Protein AF-K6Y628-F1 (afdb_monomer_lite)

Foldseek 3Di:
DDPPPPPPVVPPPVVVVVVLVVVLVVLVVLLVVLVVQLVVCVVVVVPVRNVVSVVSSVVSVVVSVVSVVVVVVVVVVVVVVVVVVD

Sequence (86 aa):
MGIKVNHFAAKTVTLVYQGDLEAFVIEFSIAVILTVMALGGYSSGLWLLWIPCGLTAAVCYFAVIYSIYGYISDKLASKSVKNNDN

pLDDT: mean 77.24, std 17.54, range [43.88, 95.19]

Secondary structure (DSSP, 8-state):
-------GGG---SHHHHHHHHHHHHHHHHHHHHHHHHHHHHHTT-HHHHHHHHHHHHHHHHHHHHHHHHHHHHHHHHHHHTTTT-

Organism: NCBI:txid493475

Radius of gyration: 21.52 Å; chains: 1; bounding box: 44×50×55 Å

Structure (mmCIF, N/CA/C/O backbone):
data_AF-K6Y628-F1
#
_entry.id   AF-K6Y628-F1
#
loop_
_atom_site.group_PDB
_atom_site.id
_atom_site.type_symbol
_atom_site.label_atom_id
_atom_site.label_alt_id
_atom_site.label_comp_id
_atom_site.label_asym_id
_atom_site.label_entity_id
_atom_site.label_seq_id
_atom_site.pdbx_PDB_ins_code
_atom_site.Cartn_x
_atom_site.Cartn_y
_atom_site.Cartn_z
_atom_site.occupancy
_atom_site.B_iso_or_equiv
_atom_site.auth_seq_id
_atom_site.auth_comp_id
_atom_site.auth_asym_id
_atom_site.auth_atom_id
_atom_site.pdbx_PDB_model_num
ATOM 1 N N . MET A 1 1 ? -30.936 36.544 35.732 1.00 44.44 1 MET A N 1
ATOM 2 C CA . MET A 1 1 ? -31.451 35.700 34.631 1.00 44.44 1 MET A CA 1
ATOM 3 C C . MET A 1 1 ? -30.260 35.024 33.972 1.00 44.44 1 MET A C 1
ATOM 5 O O . MET A 1 1 ? -29.557 35.661 33.201 1.00 44.44 1 MET A O 1
ATOM 9 N N . GLY A 1 2 ? -29.952 33.792 34.384 1.00 51.38 2 GLY A N 1
ATOM 10 C CA . GLY A 1 2 ? -28.823 33.036 33.843 1.00 51.38 2 GLY A CA 1
ATOM 11 C C . GLY A 1 2 ? -29.187 32.487 32.473 1.00 51.38 2 GLY A C 1
ATOM 12 O O . GLY A 1 2 ? -30.142 31.722 32.351 1.00 51.38 2 GLY A O 1
ATOM 13 N N . ILE A 1 3 ? -28.459 32.907 31.445 1.00 60.56 3 ILE A N 1
ATOM 14 C CA . ILE A 1 3 ? -28.625 32.393 30.089 1.00 60.56 3 ILE A CA 1
ATOM 15 C C . ILE A 1 3 ? -28.136 30.944 30.111 1.00 60.56 3 ILE A C 1
ATOM 17 O O . ILE A 1 3 ? -26.938 30.668 30.106 1.00 60.56 3 ILE A O 1
ATOM 21 N N . LYS A 1 4 ? -29.082 30.006 30.193 1.00 56.53 4 LYS A N 1
ATOM 22 C CA . LYS A 1 4 ? -28.820 28.577 30.043 1.00 56.53 4 LYS A CA 1
ATOM 23 C C . LYS A 1 4 ? -28.545 28.320 28.564 1.00 56.53 4 LYS A C 1
ATOM 25 O O . LYS A 1 4 ? -29.454 28.027 27.792 1.00 56.53 4 LYS A O 1
ATOM 30 N N . VAL A 1 5 ? -27.287 28.490 28.166 1.00 62.59 5 VAL A N 1
ATOM 31 C CA . VAL A 1 5 ? -26.792 28.059 26.858 1.00 62.59 5 VAL A CA 1
ATOM 32 C C . VAL A 1 5 ? -26.864 26.536 26.810 1.00 62.59 5 VAL A C 1
ATOM 34 O O . VAL A 1 5 ? -26.044 25.824 27.382 1.00 62.59 5 VAL A O 1
ATOM 37 N N . ASN A 1 6 ? -27.908 26.018 26.169 1.00 57.62 6 ASN A N 1
ATOM 38 C CA . ASN A 1 6 ? -27.975 24.608 25.829 1.00 57.62 6 ASN A CA 1
ATOM 39 C C . ASN A 1 6 ? -26.854 24.334 24.820 1.00 57.62 6 ASN A C 1
ATOM 41 O O . ASN A 1 6 ? -26.904 24.787 23.677 1.00 57.62 6 ASN A O 1
ATOM 45 N N . HIS A 1 7 ? -25.823 23.621 25.267 1.00 56.00 7 HIS A N 1
ATOM 46 C CA . HIS A 1 7 ? -24.700 23.189 24.449 1.00 56.00 7 HIS A CA 1
ATOM 47 C C . HIS A 1 7 ? -25.169 22.100 23.467 1.00 56.00 7 HIS A C 1
ATOM 49 O O . HIS A 1 7 ? -24.907 20.913 23.642 1.00 56.00 7 HIS A O 1
ATOM 55 N N . PHE A 1 8 ? -25.905 22.502 22.427 1.00 55.03 8 PHE A N 1
ATOM 56 C CA . PHE A 1 8 ? -26.368 21.626 21.345 1.00 55.03 8 PHE A CA 1
ATOM 57 C C . PHE A 1 8 ? -25.226 21.161 20.419 1.00 55.03 8 PHE A C 1
ATOM 59 O O . PHE A 1 8 ? -25.449 20.334 19.540 1.00 55.03 8 PHE A O 1
ATOM 66 N N . ALA A 1 9 ? -23.991 21.623 20.647 1.00 51.00 9 ALA A N 1
ATOM 67 C CA . ALA A 1 9 ? -22.792 21.135 19.964 1.00 51.00 9 ALA A CA 1
ATOM 68 C C . ALA A 1 9 ? -22.333 19.742 20.443 1.00 51.00 9 ALA A C 1
ATOM 70 O O . ALA A 1 9 ? -21.501 19.116 19.799 1.00 51.00 9 ALA A O 1
ATOM 71 N N . ALA A 1 10 ? -22.898 19.218 21.538 1.00 49.75 10 ALA A N 1
ATOM 72 C CA . ALA A 1 10 ? -22.640 17.851 22.000 1.00 49.75 10 ALA A CA 1
ATOM 73 C C . ALA A 1 10 ? -23.445 16.783 21.236 1.00 49.75 10 ALA A C 1
ATOM 75 O O . ALA A 1 10 ? -23.428 15.612 21.605 1.00 49.75 10 ALA A O 1
ATOM 76 N N . LYS A 1 11 ? -24.148 17.153 20.156 1.00 48.00 11 LYS A N 1
ATOM 77 C CA . LYS A 1 11 ? -24.557 16.179 19.147 1.00 48.00 11 LYS A CA 1
ATOM 78 C C . LYS A 1 11 ? -23.377 15.987 18.196 1.00 48.00 11 LYS A C 1
ATOM 80 O O . LYS A 1 11 ? -23.416 16.424 17.053 1.00 48.00 11 LYS A O 1
ATOM 85 N N . THR A 1 12 ? -22.308 15.358 18.676 1.00 52.06 12 THR A N 1
ATOM 86 C CA . THR A 1 12 ? -21.319 14.709 17.812 1.00 52.06 12 THR A CA 1
ATOM 87 C C . THR A 1 12 ? -22.042 13.551 17.133 1.00 52.06 12 THR A C 1
ATOM 89 O O . THR A 1 12 ? -22.087 12.420 17.607 1.00 52.06 12 THR A O 1
ATOM 92 N N . VAL A 1 13 ? -22.747 13.905 16.062 1.00 49.19 13 VAL A N 1
ATOM 93 C CA . VAL A 1 13 ? -23.489 13.035 15.158 1.00 49.19 13 VAL A CA 1
ATOM 94 C C . VAL A 1 13 ? -22.530 11.970 14.661 1.00 49.19 13 VAL A C 1
ATOM 96 O O . VAL A 1 13 ? -21.822 12.265 13.718 1.00 49.19 13 VAL A O 1
ATOM 99 N N . THR A 1 14 ? -22.454 10.798 15.306 1.00 50.72 14 THR A N 1
ATOM 100 C CA . THR A 1 14 ? -21.941 9.539 14.719 1.00 50.72 14 THR A CA 1
ATOM 101 C C . THR A 1 14 ? -20.733 9.701 13.774 1.00 50.72 14 THR A C 1
ATOM 103 O O . THR A 1 14 ? -20.657 9.038 12.744 1.00 50.72 14 THR A O 1
ATOM 106 N N . LEU A 1 15 ? -19.817 10.624 14.094 1.00 52.06 15 LEU A N 1
ATOM 107 C CA . LEU A 1 15 ? -18.883 11.191 13.110 1.00 52.06 15 LEU A CA 1
ATOM 108 C C . LEU A 1 15 ? -17.693 10.263 12.927 1.00 52.06 15 LEU A C 1
ATOM 110 O O . LEU A 1 15 ? -17.146 10.171 11.841 1.00 52.06 15 LEU A O 1
ATOM 114 N N . VAL A 1 16 ? -17.365 9.516 13.982 1.00 55.88 16 VAL A N 1
ATOM 115 C CA . VAL A 1 16 ? -16.331 8.481 13.968 1.00 55.88 16 VAL A CA 1
ATOM 116 C C . VAL A 1 16 ? -16.638 7.460 12.869 1.00 55.88 16 VAL A C 1
ATOM 118 O O . VAL A 1 16 ? -15.879 7.343 11.920 1.00 55.88 16 VAL A O 1
ATOM 121 N N . TYR A 1 17 ? -17.825 6.847 12.906 1.00 54.12 17 TYR A N 1
ATOM 122 C CA . TYR A 1 17 ? -18.210 5.821 11.933 1.00 54.12 17 TYR A CA 1
ATOM 123 C C . TYR A 1 17 ? -18.337 6.353 10.495 1.00 54.12 17 TYR A C 1
ATOM 125 O O . TYR A 1 17 ? -18.029 5.645 9.537 1.00 54.12 17 TYR A O 1
ATOM 133 N N . GLN A 1 18 ? -18.818 7.589 10.327 1.00 60.12 18 GLN A N 1
ATOM 134 C CA . GLN A 1 18 ? -18.948 8.196 9.002 1.00 60.12 18 GLN A CA 1
ATOM 135 C C . GLN A 1 18 ? -17.569 8.552 8.423 1.00 60.12 18 GLN A C 1
ATOM 137 O O . GLN A 1 18 ? -17.306 8.245 7.264 1.00 60.12 18 GLN A O 1
ATOM 142 N N . GLY A 1 19 ? -16.667 9.069 9.264 1.00 67.81 19 GLY A N 1
ATOM 143 C CA . GLY A 1 19 ? -15.283 9.363 8.909 1.00 67.81 19 GLY A CA 1
ATOM 144 C C . GLY A 1 19 ? -14.470 8.116 8.563 1.00 67.81 19 GLY A C 1
ATOM 145 O O . GLY A 1 19 ? -13.693 8.165 7.617 1.00 67.81 19 GLY A O 1
ATOM 146 N N . ASP A 1 20 ? -14.685 6.988 9.248 1.00 74.88 20 ASP A N 1
ATOM 147 C CA . ASP A 1 20 ? -13.998 5.722 8.943 1.00 74.88 20 ASP A CA 1
ATOM 148 C C . ASP A 1 20 ? -14.358 5.195 7.544 1.00 74.88 20 ASP A C 1
ATOM 150 O O . ASP A 1 20 ? -13.497 4.734 6.793 1.00 74.88 20 ASP A O 1
ATOM 154 N N . LEU A 1 21 ? -15.635 5.294 7.160 1.00 79.69 21 LEU A N 1
ATOM 155 C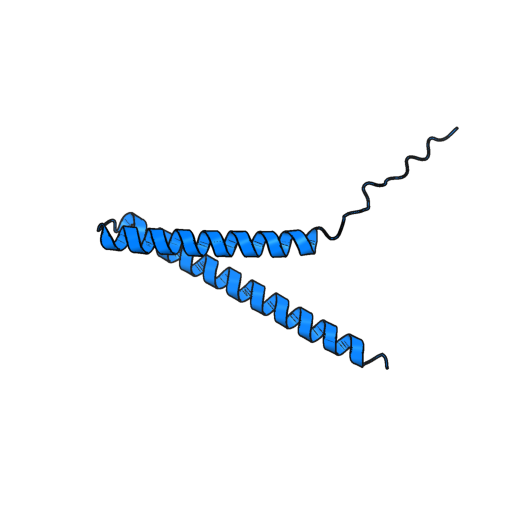 CA . LEU A 1 21 ? -16.102 4.851 5.845 1.00 79.69 21 LEU A CA 1
ATOM 156 C C . LEU A 1 21 ? -15.644 5.813 4.736 1.00 79.69 21 LEU A C 1
ATOM 158 O O . LEU A 1 21 ? -15.224 5.370 3.668 1.00 79.69 21 LEU A O 1
ATOM 162 N N . GLU A 1 22 ? -15.673 7.124 4.990 1.00 81.44 22 GLU A N 1
ATOM 163 C CA . GLU A 1 22 ? -15.119 8.126 4.073 1.00 81.44 22 GLU A CA 1
ATOM 164 C C . GLU A 1 22 ? -13.609 7.927 3.875 1.00 81.44 22 GLU A C 1
ATOM 166 O O . GLU A 1 22 ? -13.151 7.896 2.731 1.00 81.44 22 GLU A O 1
ATOM 171 N N . ALA A 1 23 ? -12.859 7.701 4.961 1.00 84.06 23 ALA A N 1
ATOM 172 C CA . ALA A 1 23 ? -11.427 7.398 4.950 1.00 84.06 23 ALA A CA 1
ATOM 173 C C . ALA A 1 23 ? -11.115 6.129 4.138 1.00 84.06 23 ALA A C 1
ATOM 175 O O . ALA A 1 23 ? -10.226 6.122 3.286 1.00 84.06 23 ALA A O 1
ATOM 176 N N . PHE A 1 24 ? -11.908 5.076 4.328 1.00 87.44 24 PHE A N 1
ATOM 177 C CA . PHE A 1 24 ? -11.776 3.840 3.568 1.00 87.44 24 PHE A CA 1
ATOM 178 C C . PHE A 1 24 ? -11.964 4.058 2.056 1.00 87.44 24 PHE A C 1
ATOM 180 O O . PHE A 1 24 ? -11.182 3.562 1.241 1.00 87.44 24 PHE A O 1
ATOM 187 N N . VAL A 1 25 ? -12.986 4.826 1.662 1.00 90.12 25 VAL A N 1
ATOM 188 C CA . VAL A 1 25 ? -13.273 5.109 0.246 1.00 90.12 25 VAL A CA 1
ATOM 189 C C . VAL A 1 25 ? -12.166 5.951 -0.394 1.00 90.12 25 VAL A C 1
ATOM 191 O O . VAL A 1 25 ? -11.787 5.681 -1.541 1.00 90.12 25 VAL A O 1
ATOM 194 N N . ILE A 1 26 ? -11.613 6.942 0.315 1.00 90.50 26 ILE A N 1
ATOM 195 C CA . ILE A 1 26 ? -10.505 7.749 -0.220 1.00 90.50 26 ILE A CA 1
ATOM 196 C C . ILE A 1 26 ? -9.217 6.929 -0.344 1.00 90.50 26 ILE A C 1
ATOM 198 O O . ILE A 1 26 ? -8.558 7.022 -1.378 1.00 90.50 26 ILE A O 1
ATOM 202 N N . GLU A 1 27 ? -8.880 6.082 0.632 1.00 88.00 27 GLU A N 1
ATOM 203 C CA . GLU A 1 27 ? -7.685 5.229 0.570 1.00 88.00 27 GLU A CA 1
ATOM 204 C C . GLU A 1 27 ? -7.776 4.231 -0.581 1.00 88.00 27 GLU A C 1
ATOM 206 O O . GLU A 1 27 ? -6.815 4.063 -1.336 1.00 88.00 27 GLU A O 1
ATOM 211 N N . PHE A 1 28 ? -8.952 3.633 -0.781 1.00 91.75 28 PHE A N 1
ATOM 212 C CA . PHE A 1 28 ? -9.201 2.753 -1.916 1.00 91.75 28 PHE A CA 1
ATOM 213 C C . PHE A 1 28 ? -9.076 3.493 -3.255 1.00 91.75 28 PHE A C 1
ATOM 215 O O . PHE A 1 28 ? -8.425 3.006 -4.180 1.00 91.75 28 PHE A O 1
ATOM 222 N N . SER A 1 29 ? -9.640 4.699 -3.355 1.00 94.75 29 SER A N 1
ATOM 223 C CA . SER A 1 29 ? -9.558 5.517 -4.572 1.00 94.75 29 SER A CA 1
ATOM 224 C C . SER A 1 29 ? -8.110 5.880 -4.914 1.00 94.75 29 SER A C 1
ATOM 226 O O . SER A 1 29 ? -7.685 5.741 -6.062 1.00 94.75 29 SER A O 1
ATOM 228 N N . ILE A 1 30 ? -7.328 6.291 -3.913 1.00 93.75 30 ILE A N 1
ATOM 229 C CA . ILE A 1 30 ? -5.908 6.625 -4.073 1.00 93.75 30 ILE A CA 1
ATOM 230 C C . ILE A 1 30 ? -5.107 5.384 -4.486 1.00 93.75 30 ILE A C 1
ATOM 232 O O . ILE A 1 30 ? -4.295 5.477 -5.407 1.00 93.75 30 ILE A O 1
ATOM 236 N N . ALA A 1 31 ? -5.363 4.218 -3.882 1.00 92.94 31 ALA A N 1
ATOM 237 C CA . ALA A 1 31 ? -4.700 2.964 -4.247 1.00 92.94 31 ALA A CA 1
ATOM 238 C C . ALA A 1 31 ? -4.891 2.624 -5.736 1.00 92.94 31 ALA A C 1
ATOM 240 O O . ALA A 1 31 ? -3.927 2.291 -6.432 1.00 92.94 31 ALA A O 1
ATOM 241 N N . VAL A 1 32 ? -6.116 2.771 -6.254 1.00 95.00 32 VAL A N 1
ATOM 242 C CA . VAL A 1 32 ? -6.427 2.534 -7.673 1.00 95.00 32 VAL A CA 1
ATOM 243 C C . VAL A 1 32 ? -5.689 3.529 -8.572 1.00 95.00 32 VAL A C 1
ATOM 245 O O . VAL A 1 32 ? -5.047 3.115 -9.538 1.00 95.00 32 VAL A O 1
ATOM 248 N N . ILE A 1 33 ? -5.712 4.824 -8.243 1.00 95.12 33 ILE A N 1
ATOM 249 C CA . ILE A 1 33 ? -5.027 5.862 -9.034 1.00 95.12 33 ILE A CA 1
ATOM 250 C C . ILE A 1 33 ? -3.516 5.604 -9.081 1.00 95.12 33 ILE A C 1
ATOM 252 O O . ILE A 1 33 ? -2.919 5.635 -10.159 1.00 95.12 33 ILE A O 1
ATOM 256 N N . LEU A 1 34 ? -2.899 5.302 -7.934 1.00 94.69 34 LEU A N 1
ATOM 257 C CA . LEU A 1 34 ? -1.473 4.978 -7.848 1.00 94.69 34 LEU A CA 1
ATOM 258 C C . LEU A 1 34 ? -1.131 3.716 -8.650 1.00 94.69 34 LEU A C 1
ATOM 260 O O . LEU A 1 34 ? -0.100 3.666 -9.313 1.00 94.69 34 LEU A O 1
ATOM 264 N N . THR A 1 35 ? -2.024 2.725 -8.677 1.00 94.44 35 THR A N 1
ATOM 265 C CA . THR A 1 35 ? -1.845 1.522 -9.505 1.00 94.44 35 THR A CA 1
ATOM 266 C C . THR A 1 35 ? -1.790 1.873 -10.990 1.00 94.44 35 THR A C 1
ATOM 268 O O . THR A 1 35 ? -0.879 1.444 -11.697 1.00 94.44 35 THR A O 1
ATOM 271 N N . VAL A 1 36 ? -2.739 2.682 -11.472 1.00 95.19 36 VAL A N 1
ATOM 272 C CA . VAL A 1 36 ? -2.782 3.105 -12.881 1.00 95.19 36 VAL A CA 1
ATOM 273 C C . VAL A 1 36 ? -1.545 3.930 -13.235 1.00 95.19 36 VAL A C 1
ATOM 275 O O . VAL A 1 36 ? -0.941 3.713 -14.285 1.00 95.19 36 VAL A O 1
ATOM 278 N N . MET A 1 37 ? -1.117 4.823 -12.342 1.00 92.88 37 MET A N 1
ATOM 279 C CA . MET A 1 37 ? 0.104 5.607 -12.526 1.00 92.88 37 MET A CA 1
ATOM 280 C C . MET A 1 37 ? 1.365 4.741 -12.536 1.00 92.88 37 MET A C 1
ATOM 282 O O . MET A 1 37 ? 2.253 4.975 -13.354 1.00 92.88 37 MET A O 1
ATOM 286 N N . ALA A 1 38 ? 1.443 3.707 -11.698 1.00 93.19 38 ALA A N 1
ATOM 287 C CA . ALA A 1 38 ? 2.554 2.764 -11.710 1.00 93.19 38 ALA A CA 1
ATOM 288 C C . ALA A 1 38 ? 2.614 1.974 -13.029 1.00 93.19 38 ALA A C 1
ATOM 290 O O . ALA A 1 38 ? 3.689 1.851 -13.618 1.00 93.19 38 ALA A O 1
ATOM 291 N N . LEU A 1 39 ? 1.467 1.508 -13.537 1.00 93.50 39 LEU A N 1
ATOM 292 C CA . LEU A 1 39 ? 1.373 0.825 -14.833 1.00 93.50 39 LEU A CA 1
ATOM 293 C C . LEU A 1 39 ? 1.757 1.752 -15.995 1.00 93.50 39 LEU A C 1
ATOM 295 O O . LEU A 1 39 ? 2.537 1.365 -16.867 1.00 93.50 39 LEU A O 1
ATOM 299 N N . GLY A 1 40 ? 1.266 2.994 -15.986 1.00 92.31 40 GLY A N 1
ATOM 300 C CA . GLY A 1 40 ? 1.638 4.009 -16.973 1.00 92.31 40 GLY A CA 1
ATOM 301 C C . GLY A 1 40 ? 3.128 4.357 -16.922 1.00 92.31 40 GLY A C 1
ATOM 302 O O . GLY A 1 40 ? 3.781 4.451 -17.964 1.00 92.31 40 GLY A O 1
ATOM 303 N N . GLY A 1 41 ? 3.692 4.478 -15.717 1.00 90.69 41 GLY A N 1
ATOM 304 C CA . GLY A 1 41 ? 5.118 4.711 -15.491 1.00 90.69 41 GLY A CA 1
ATOM 305 C C . GLY A 1 41 ? 5.988 3.567 -16.007 1.00 90.69 41 GLY A C 1
ATOM 306 O O . GLY A 1 41 ? 6.997 3.822 -16.666 1.00 90.69 41 GLY A O 1
ATOM 307 N N . TYR A 1 42 ? 5.560 2.320 -15.790 1.00 91.56 42 TYR A N 1
ATOM 308 C CA . TYR A 1 42 ? 6.229 1.135 -16.325 1.00 91.56 42 TYR A CA 1
ATOM 309 C C . TYR A 1 42 ? 6.206 1.128 -17.858 1.00 91.56 42 TYR A C 1
ATOM 311 O O . TYR A 1 42 ? 7.250 0.980 -18.491 1.00 91.56 42 TYR A O 1
ATOM 319 N N . SER A 1 43 ? 5.040 1.386 -18.460 1.00 91.69 43 SER A N 1
ATOM 320 C CA . SER A 1 43 ? 4.889 1.407 -19.919 1.00 91.69 43 SER A CA 1
ATOM 321 C C . SER A 1 43 ? 5.649 2.553 -20.599 1.00 91.69 43 SER A C 1
ATOM 323 O O . SER A 1 43 ? 6.008 2.431 -21.766 1.00 91.69 43 SER A O 1
ATOM 325 N N . SER A 1 44 ? 5.908 3.652 -19.886 1.00 90.06 44 SER A N 1
ATOM 326 C CA . SER A 1 44 ? 6.636 4.822 -20.403 1.00 90.06 44 SER A CA 1
ATOM 327 C C . SER A 1 44 ? 8.149 4.757 -20.149 1.00 90.06 44 SER A C 1
ATOM 329 O O . SER A 1 44 ? 8.867 5.697 -20.484 1.00 90.06 44 SER A O 1
ATOM 331 N N . GLY A 1 45 ? 8.648 3.687 -19.515 1.00 89.19 45 GLY A N 1
ATOM 332 C CA . GLY A 1 45 ? 10.059 3.555 -19.134 1.00 89.19 45 GLY A CA 1
ATOM 333 C C . GLY A 1 45 ? 10.496 4.483 -17.992 1.00 89.19 45 GLY A C 1
ATOM 334 O O . GLY A 1 45 ? 11.690 4.615 -17.723 1.00 89.19 45 GLY A O 1
ATOM 335 N N . LEU A 1 46 ? 9.552 5.114 -17.286 1.00 91.12 46 LEU A N 1
ATOM 336 C CA . LEU A 1 46 ? 9.819 6.016 -16.165 1.00 91.12 46 LEU A CA 1
ATOM 337 C C . LEU A 1 46 ? 10.051 5.206 -14.886 1.00 91.12 46 LEU A C 1
ATOM 339 O O . LEU A 1 46 ? 9.176 5.075 -14.025 1.00 91.12 46 LEU A O 1
ATOM 343 N N . TRP A 1 47 ? 11.271 4.682 -14.753 1.00 84.94 47 TRP A N 1
ATOM 344 C CA . TRP A 1 47 ? 11.658 3.840 -13.620 1.00 84.94 47 TRP A CA 1
ATOM 345 C C . TRP A 1 47 ? 11.506 4.543 -12.261 1.00 84.94 47 TRP A C 1
ATOM 347 O O . TRP A 1 47 ? 11.077 3.936 -11.282 1.00 84.94 47 TRP A O 1
ATOM 357 N N . LEU A 1 48 ? 11.777 5.849 -12.212 1.00 88.56 48 LEU A N 1
ATOM 358 C CA . LEU A 1 48 ? 11.605 6.651 -10.999 1.00 88.56 48 LEU A CA 1
ATOM 359 C C . LEU A 1 48 ? 10.141 6.849 -10.593 1.00 88.56 48 LEU A C 1
ATOM 361 O O . LEU A 1 48 ? 9.894 7.202 -9.447 1.00 88.56 48 LEU A O 1
ATOM 365 N N . LEU A 1 49 ? 9.183 6.654 -11.500 1.00 89.38 49 LEU A N 1
ATOM 366 C CA . LEU A 1 49 ? 7.766 6.856 -11.208 1.00 89.38 49 LEU A CA 1
ATOM 367 C C . LEU A 1 49 ? 7.105 5.548 -10.775 1.00 89.38 49 LEU A C 1
ATOM 369 O O . LEU A 1 49 ? 6.404 5.531 -9.766 1.00 89.38 49 LEU A O 1
ATOM 373 N N . TRP A 1 50 ? 7.357 4.439 -11.482 1.00 88.31 50 TRP A N 1
ATOM 374 C CA . TRP A 1 50 ? 6.674 3.180 -11.161 1.00 88.31 50 TRP A CA 1
ATOM 375 C C . TRP A 1 50 ? 7.076 2.607 -9.796 1.00 88.31 50 TRP A C 1
ATOM 377 O O . TRP A 1 50 ? 6.219 2.050 -9.121 1.00 88.31 50 TRP A O 1
ATOM 387 N N . ILE A 1 51 ? 8.333 2.773 -9.356 1.00 91.81 51 ILE A N 1
ATOM 388 C CA . ILE A 1 51 ? 8.811 2.233 -8.071 1.00 91.81 51 ILE A CA 1
ATOM 389 C C . ILE A 1 51 ? 8.076 2.867 -6.883 1.00 91.81 51 ILE A C 1
ATOM 391 O O . ILE A 1 51 ? 7.422 2.131 -6.144 1.00 91.81 51 ILE A O 1
ATOM 395 N N . PRO A 1 52 ? 8.133 4.198 -6.663 1.00 92.69 52 PRO A N 1
ATOM 396 C CA . PRO A 1 52 ? 7.462 4.799 -5.519 1.00 92.69 52 PRO A CA 1
ATOM 397 C C . PRO A 1 52 ? 5.943 4.683 -5.632 1.00 92.69 52 PRO A C 1
ATOM 399 O O . PRO A 1 52 ? 5.292 4.457 -4.622 1.00 92.69 52 PRO A O 1
ATOM 402 N N . CYS A 1 53 ? 5.380 4.788 -6.840 1.00 92.69 53 CYS A N 1
ATOM 403 C CA . CYS A 1 53 ? 3.936 4.716 -7.052 1.00 92.69 53 CYS A CA 1
ATOM 404 C C . CYS A 1 53 ? 3.392 3.292 -6.843 1.00 92.69 53 CYS A C 1
ATOM 406 O O . CYS A 1 53 ? 2.348 3.106 -6.225 1.00 92.69 53 CYS A O 1
ATOM 408 N N . GLY A 1 54 ? 4.131 2.271 -7.284 1.00 92.50 54 GLY A N 1
ATOM 409 C CA . GLY A 1 54 ? 3.794 0.869 -7.045 1.00 92.50 54 GLY A CA 1
ATOM 410 C C . GLY A 1 54 ? 3.952 0.47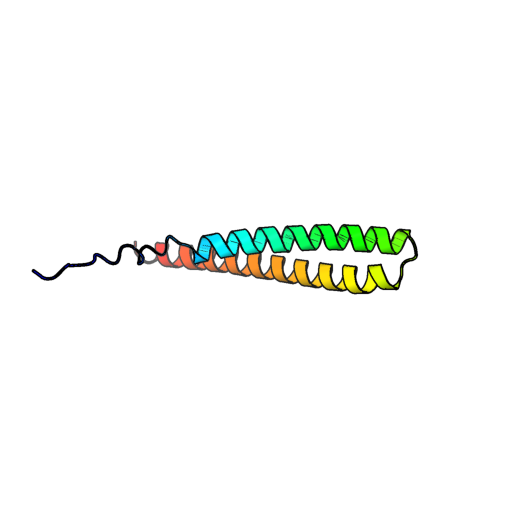3 -5.577 1.00 92.50 54 GLY A C 1
ATOM 411 O O . GLY A 1 54 ? 3.088 -0.212 -5.031 1.00 92.50 54 GLY A O 1
ATOM 412 N N . LEU A 1 55 ? 5.012 0.949 -4.913 1.00 95.00 55 LEU A N 1
ATOM 413 C CA . LEU A 1 55 ? 5.229 0.709 -3.485 1.00 95.00 55 LEU A CA 1
ATOM 414 C C . LEU A 1 55 ? 4.100 1.319 -2.643 1.00 95.00 55 LEU A C 1
ATOM 416 O O . LEU A 1 55 ? 3.534 0.641 -1.788 1.00 95.00 55 LEU A O 1
ATOM 420 N N . THR A 1 56 ? 3.745 2.583 -2.889 1.00 94.19 56 THR A N 1
ATOM 421 C CA . THR A 1 56 ? 2.676 3.256 -2.140 1.00 94.19 56 THR A CA 1
ATOM 422 C C . THR A 1 56 ? 1.308 2.653 -2.433 1.00 94.19 56 THR A C 1
ATOM 424 O O . THR A 1 56 ? 0.536 2.456 -1.496 1.00 94.19 56 THR A O 1
ATOM 427 N N . ALA A 1 57 ? 1.027 2.265 -3.683 1.00 93.88 57 ALA A N 1
ATOM 428 C CA . ALA A 1 57 ? -0.194 1.536 -4.023 1.00 93.88 57 ALA A CA 1
ATOM 429 C C . ALA A 1 57 ? -0.325 0.243 -3.201 1.00 93.88 57 ALA A C 1
ATOM 431 O O . ALA A 1 57 ? -1.382 -0.013 -2.625 1.00 93.88 57 ALA A O 1
ATOM 432 N N . ALA A 1 58 ? 0.751 -0.546 -3.091 1.00 94.94 58 ALA A N 1
ATOM 433 C CA . ALA A 1 58 ? 0.750 -1.786 -2.317 1.00 94.94 58 ALA A CA 1
ATOM 434 C C . ALA A 1 58 ? 0.451 -1.549 -0.825 1.00 94.94 58 ALA A C 1
ATOM 436 O O . ALA A 1 58 ? -0.341 -2.283 -0.232 1.00 94.94 58 ALA A O 1
ATOM 437 N N . VAL A 1 59 ? 1.032 -0.501 -0.231 1.00 94.44 59 VAL A N 1
ATOM 438 C CA . VAL A 1 59 ? 0.769 -0.125 1.169 1.00 94.44 59 VAL A CA 1
ATOM 439 C C . VAL A 1 59 ? -0.688 0.298 1.364 1.00 94.44 59 VAL A C 1
ATOM 441 O O . VAL A 1 59 ? -1.329 -0.166 2.3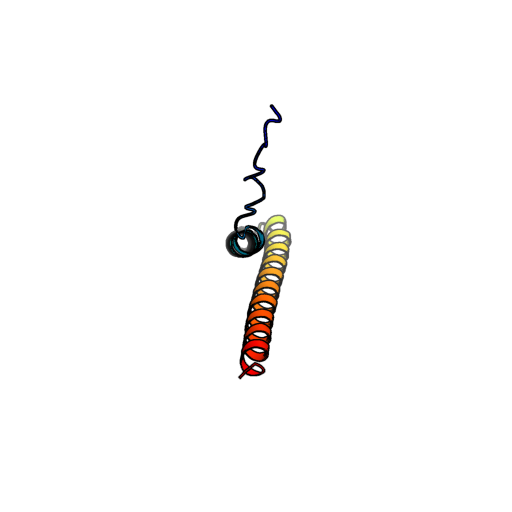06 1.00 94.44 59 VAL A O 1
ATOM 444 N N . CYS A 1 60 ? -1.243 1.115 0.463 1.00 92.25 60 CYS A N 1
ATOM 445 C CA . CYS A 1 60 ? -2.649 1.514 0.544 1.00 92.25 60 CYS A CA 1
ATOM 446 C C . CYS A 1 60 ? -3.595 0.310 0.422 1.00 92.25 60 CYS A C 1
ATOM 448 O O . CYS A 1 60 ? -4.539 0.208 1.201 1.00 92.25 60 CYS A O 1
ATOM 450 N N . TYR A 1 61 ? -3.330 -0.651 -0.472 1.00 92.25 61 TYR A N 1
ATOM 451 C CA . TYR A 1 61 ? -4.140 -1.875 -0.532 1.00 92.25 61 TYR A CA 1
ATOM 452 C C . TYR A 1 61 ? -4.072 -2.689 0.758 1.00 92.25 61 TYR A C 1
ATOM 454 O O . TYR A 1 61 ? -5.087 -3.220 1.205 1.00 92.25 61 TYR A O 1
ATOM 462 N N . PHE A 1 62 ? -2.896 -2.778 1.376 1.00 93.62 62 PHE A N 1
ATOM 463 C CA . PHE A 1 62 ? -2.744 -3.481 2.643 1.00 93.62 62 PHE A CA 1
ATOM 464 C C . PHE A 1 62 ? -3.542 -2.809 3.769 1.00 93.62 62 PHE A C 1
ATOM 466 O O . PHE A 1 62 ? -4.231 -3.499 4.520 1.00 93.62 62 PHE A O 1
ATOM 473 N N . ALA A 1 63 ? -3.511 -1.475 3.846 1.00 88.69 63 ALA A N 1
ATOM 474 C CA . ALA A 1 63 ? -4.295 -0.699 4.807 1.00 88.69 63 ALA A CA 1
ATOM 475 C C . ALA A 1 63 ? -5.809 -0.908 4.620 1.00 88.69 63 ALA A C 1
ATOM 477 O O . ALA A 1 63 ? -6.513 -1.229 5.578 1.00 88.69 63 ALA A O 1
ATOM 478 N N . VAL A 1 64 ? -6.290 -0.845 3.373 1.00 89.69 64 VAL A N 1
ATOM 479 C CA . VAL A 1 64 ? -7.690 -1.121 2.998 1.00 89.69 64 VAL A CA 1
ATOM 480 C C . VAL A 1 64 ? -8.110 -2.523 3.452 1.00 89.69 64 VAL A C 1
ATOM 482 O O . VAL A 1 64 ? -9.162 -2.690 4.070 1.00 89.69 64 VAL A O 1
ATOM 485 N N . ILE A 1 65 ? -7.280 -3.538 3.194 1.00 90.44 65 ILE A N 1
ATOM 486 C CA . ILE A 1 65 ? -7.550 -4.921 3.607 1.00 90.44 65 ILE A CA 1
ATOM 487 C C . ILE A 1 65 ? -7.633 -5.026 5.134 1.00 90.44 65 ILE A C 1
ATOM 489 O O . ILE A 1 65 ? -8.584 -5.613 5.652 1.00 90.44 65 ILE A O 1
ATOM 493 N N . TYR A 1 66 ? -6.681 -4.438 5.860 1.00 88.56 66 TYR A N 1
ATOM 494 C CA . TYR A 1 66 ? -6.696 -4.419 7.325 1.00 88.56 66 TYR A CA 1
ATOM 495 C C . TYR A 1 66 ? -7.960 -3.764 7.885 1.00 88.56 66 TYR A C 1
ATOM 497 O O . TYR A 1 66 ? -8.574 -4.301 8.809 1.00 88.56 66 TYR A O 1
ATOM 505 N N . SER A 1 67 ? -8.378 -2.648 7.291 1.00 85.62 67 SER A N 1
ATOM 506 C CA . SER A 1 67 ? -9.584 -1.923 7.687 1.00 85.62 67 SER A CA 1
ATOM 507 C C . SER A 1 67 ? -10.851 -2.769 7.475 1.00 85.62 67 SER A C 1
ATOM 509 O O . SER A 1 67 ? -11.686 -2.882 8.375 1.00 85.62 67 SER A O 1
ATOM 511 N N . ILE A 1 68 ? -10.947 -3.493 6.350 1.00 87.06 68 ILE A N 1
ATOM 512 C CA . ILE A 1 68 ? -12.038 -4.455 6.092 1.00 87.06 68 ILE A CA 1
ATOM 513 C C . ILE A 1 68 ? -12.053 -5.579 7.134 1.00 87.06 68 ILE A C 1
ATOM 515 O O . ILE A 1 68 ? -13.115 -5.912 7.665 1.00 87.06 68 ILE A O 1
ATOM 519 N N . TYR A 1 69 ? -10.898 -6.181 7.432 1.00 86.56 69 TYR A N 1
ATOM 520 C CA . TYR A 1 69 ? -10.816 -7.271 8.409 1.00 86.56 69 TYR A CA 1
ATOM 521 C C . TYR A 1 69 ? -11.229 -6.820 9.812 1.00 86.56 69 TYR A C 1
ATOM 523 O O . TYR A 1 69 ? -11.961 -7.547 10.492 1.00 86.56 69 TYR A O 1
ATOM 531 N N . GLY A 1 70 ? -10.810 -5.622 10.228 1.00 83.44 70 GLY A N 1
ATOM 532 C CA . GLY A 1 70 ? -11.243 -5.007 11.482 1.00 83.44 70 GLY A CA 1
ATOM 533 C C . GLY A 1 70 ? -12.758 -4.805 11.519 1.00 83.44 70 GLY A C 1
ATOM 534 O O . GLY A 1 70 ? -13.415 -5.255 12.456 1.00 83.44 70 GLY A O 1
ATOM 535 N N . TYR A 1 71 ? -13.328 -4.241 10.451 1.00 80.38 71 TYR A N 1
ATOM 536 C CA . TYR A 1 71 ? -14.767 -4.008 10.338 1.00 80.38 71 TYR A CA 1
ATOM 537 C C . TYR A 1 71 ? -15.592 -5.303 10.414 1.00 80.38 71 TYR A C 1
ATOM 539 O O . TYR A 1 71 ? -16.605 -5.367 11.112 1.00 80.38 71 TYR A O 1
ATOM 547 N N . ILE A 1 72 ? -15.165 -6.364 9.721 1.00 83.44 72 ILE A N 1
ATOM 548 C CA . ILE A 1 72 ? -15.859 -7.662 9.744 1.00 83.44 72 ILE A CA 1
ATOM 549 C C . ILE A 1 72 ? -15.757 -8.314 11.128 1.00 83.44 72 ILE A C 1
ATOM 551 O O . ILE A 1 72 ? -16.755 -8.837 11.628 1.00 83.44 72 ILE A O 1
ATOM 555 N N . SER A 1 73 ? -14.577 -8.271 11.750 1.00 79.94 73 SER A N 1
ATOM 556 C CA . SER A 1 73 ? 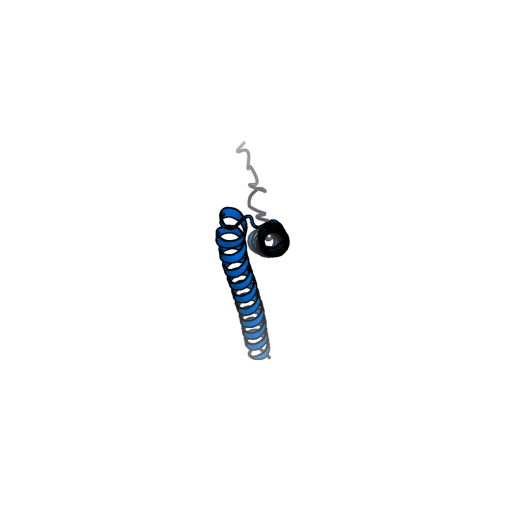-14.342 -8.871 13.068 1.00 79.94 73 SER A CA 1
ATOM 557 C C . SER A 1 73 ? -15.178 -8.192 14.154 1.00 79.94 73 SER A C 1
ATOM 559 O O . SER A 1 73 ? -15.807 -8.879 14.959 1.00 79.94 73 SER A O 1
ATOM 561 N N . ASP A 1 74 ? -15.269 -6.861 14.127 1.00 76.69 74 ASP A N 1
ATOM 562 C CA . ASP A 1 74 ? -16.102 -6.087 15.052 1.00 76.69 74 ASP A CA 1
ATOM 563 C C . ASP A 1 74 ? -17.596 -6.406 14.870 1.00 76.69 74 ASP A C 1
ATOM 565 O O . ASP A 1 74 ? -18.327 -6.679 15.828 1.00 76.69 74 ASP A O 1
ATOM 569 N N . LYS A 1 75 ? -18.042 -6.523 13.612 1.00 71.81 75 LYS A N 1
ATOM 570 C CA . LYS A 1 75 ? -19.427 -6.886 13.286 1.00 71.81 75 LYS A CA 1
ATOM 571 C C . LYS A 1 75 ? -19.796 -8.299 13.748 1.00 71.81 75 LYS A C 1
ATOM 573 O O . LYS A 1 75 ? -20.935 -8.533 14.158 1.00 71.81 75 LYS A O 1
ATOM 578 N N . LEU A 1 76 ? -18.856 -9.244 13.683 1.00 72.12 76 LEU A N 1
ATOM 579 C CA . LEU A 1 76 ? -19.033 -10.612 14.181 1.00 72.12 76 LEU A CA 1
ATOM 580 C C . LEU A 1 76 ? -19.062 -10.653 15.717 1.00 72.12 76 LEU A C 1
ATOM 582 O O . LEU A 1 76 ? -19.944 -11.302 16.284 1.00 72.12 76 LEU A O 1
ATOM 586 N N . ALA A 1 77 ? -18.172 -9.917 16.387 1.00 66.25 77 ALA A N 1
ATOM 587 C CA . ALA A 1 77 ? -18.140 -9.817 17.846 1.00 66.25 77 ALA A CA 1
ATOM 588 C C . ALA A 1 77 ? -19.427 -9.182 18.409 1.00 66.25 77 ALA A C 1
ATOM 590 O O . ALA A 1 77 ? -20.043 -9.727 19.327 1.00 66.25 77 ALA A O 1
ATOM 591 N N . SER A 1 78 ? -19.907 -8.098 17.793 1.00 59.84 78 SER A N 1
ATOM 592 C CA . SER A 1 78 ? -21.167 -7.435 18.159 1.00 59.84 78 SER A CA 1
ATOM 593 C C . SER A 1 78 ? -22.388 -8.362 18.019 1.00 59.84 78 SER A C 1
ATOM 595 O O . SER A 1 78 ? -23.306 -8.342 18.845 1.00 59.84 78 SER A O 1
ATOM 597 N N . LYS A 1 79 ? -22.386 -9.252 17.016 1.00 55.47 79 LYS A N 1
ATOM 598 C CA . LYS A 1 79 ? -23.464 -10.231 16.803 1.00 55.47 79 LYS A CA 1
ATOM 599 C C . LYS A 1 79 ? -23.478 -11.343 17.860 1.00 55.47 79 LYS A C 1
ATOM 601 O O . LYS A 1 79 ? -24.553 -11.851 18.168 1.00 55.47 79 LYS A O 1
ATOM 606 N N . SER A 1 80 ? -22.321 -11.692 18.428 1.00 53.50 80 SER A N 1
ATOM 607 C CA . SER A 1 80 ? -22.210 -12.706 19.485 1.00 53.50 80 SER A CA 1
ATOM 608 C C . SER A 1 80 ? -22.697 -12.195 20.846 1.00 53.50 80 SER A C 1
ATOM 610 O O . SER A 1 80 ? -23.322 -12.947 21.589 1.00 53.50 80 SER A O 1
ATOM 612 N N . VAL A 1 81 ? -22.485 -10.911 21.158 1.00 53.38 81 VAL A N 1
ATOM 613 C CA . VAL A 1 81 ? -22.970 -10.297 22.411 1.00 53.38 81 VAL A CA 1
ATOM 614 C C . VAL A 1 81 ? -24.500 -10.212 22.435 1.00 53.38 81 VAL A C 1
ATOM 616 O O . VAL A 1 81 ? -25.117 -10.498 23.453 1.00 53.38 81 VAL A O 1
ATOM 619 N N . LYS A 1 82 ? -25.143 -9.921 21.296 1.00 47.72 82 LYS A N 1
ATOM 620 C CA . LYS A 1 82 ? -26.612 -9.806 21.212 1.00 47.72 82 LYS A CA 1
ATOM 621 C C . LYS A 1 82 ? -27.366 -11.142 21.358 1.00 47.72 82 LYS A C 1
ATOM 623 O O . LYS A 1 82 ? -28.585 -11.140 21.493 1.00 47.72 82 LYS A O 1
ATOM 628 N N . ASN A 1 83 ? -26.673 -12.280 21.288 1.00 51.53 83 ASN A N 1
ATOM 629 C CA . ASN A 1 83 ? -27.283 -13.606 21.428 1.00 51.53 83 ASN A CA 1
ATOM 630 C C . ASN A 1 83 ? -27.266 -14.128 22.877 1.00 51.53 83 ASN A C 1
ATOM 632 O O . ASN A 1 83 ? -28.080 -14.982 23.197 1.00 51.53 83 ASN A O 1
ATOM 636 N N . ASN A 1 84 ? -26.404 -13.592 23.749 1.00 51.62 84 ASN A N 1
ATOM 637 C CA . ASN A 1 84 ? -26.276 -14.022 25.151 1.00 51.62 84 ASN A CA 1
ATOM 638 C C . ASN A 1 84 ? -27.220 -13.287 26.130 1.00 51.62 84 ASN A C 1
ATOM 640 O O . ASN A 1 84 ? -27.127 -13.502 27.331 1.00 51.62 84 ASN A O 1
ATOM 644 N N . ASP A 1 85 ? -28.105 -12.427 25.617 1.00 49.00 85 ASP A N 1
ATOM 645 C CA . ASP A 1 85 ? -29.123 -11.684 26.383 1.00 49.00 85 ASP A CA 1
ATOM 646 C C . ASP A 1 85 ? -30.558 -12.155 26.040 1.00 49.00 85 ASP A C 1
ATOM 648 O O . ASP A 1 85 ? -31.509 -11.390 26.151 1.00 49.00 85 ASP A O 1
ATOM 652 N N . AS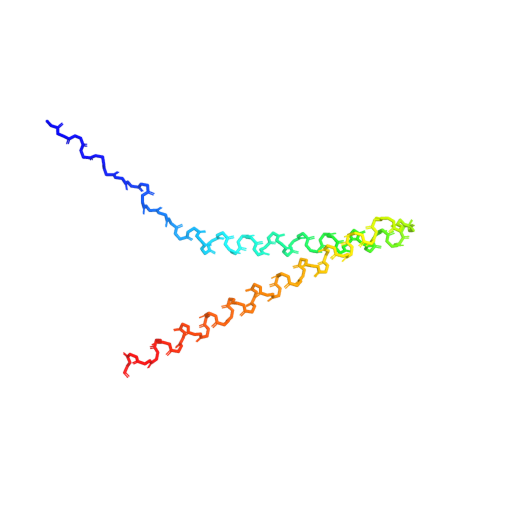N A 1 86 ? -30.722 -13.399 25.558 1.00 43.88 86 ASN A N 1
ATOM 653 C CA . ASN A 1 86 ? -32.039 -14.037 25.379 1.00 43.88 86 ASN A CA 1
ATOM 654 C C . ASN A 1 86 ? -32.161 -15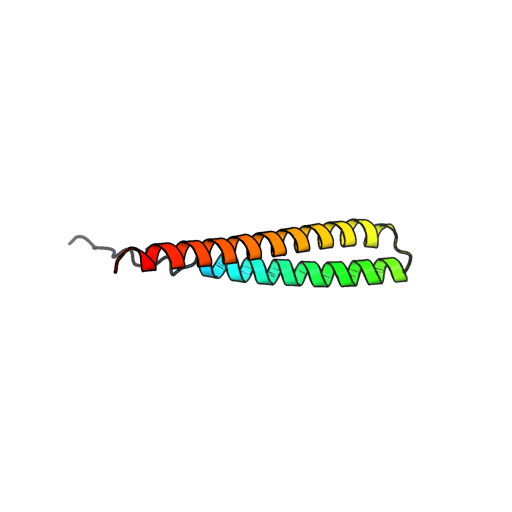.261 26.283 1.00 43.88 86 ASN A C 1
ATOM 656 O O . ASN A 1 86 ? -31.320 -16.174 26.119 1.00 43.88 86 ASN A O 1
#